Protein AF-A0A3A0F9V4-F1 (afdb_monomer)

Foldseek 3Di:
DDDDDDDDDDPDDDDDDDDDDDDDPDDDDDDDDDDDDDDDDPDPPVVPPPDDDPDDDDDPPDPPVVVVVVVVVVVVVVVVPPPPPPPFDKFFDKFWFDQDPVRDGNVQVRQCVSQVVVVFRGKAFDDKDKDKDFDPVCVVVVNCVPVPRIDITMIRGIIGGD

Radius of gyration: 33.17 Å; Cα contacts (8 Å, |Δi|>4): 173; chains: 1; bounding box: 57×48×112 Å

Sequence (162 aa):
MAPAQGSAQAQAQAPAPVPPVESVPAPQAPSPPPAPPPRGLFGDLDKLFEAPAPVWSPPPLKSPAEVIEDFNARAKDAGAGLPELRRATVATGRAICPVSANGAPDCQAAAERLCRDKGFKDGKSMDVEAAQVCSARALLTNRTDDPGACRMENYVTRAMCQ

Mean predicted aligned error: 20.79 Å

Structure (mmCIF, N/CA/C/O backbone):
data_AF-A0A3A0F9V4-F1
#
_entry.id   AF-A0A3A0F9V4-F1
#
loop_
_atom_site.group_PDB
_atom_site.id
_atom_site.type_symbol
_atom_site.label_atom_id
_atom_site.label_alt_id
_atom_site.label_comp_id
_atom_site.label_asym_id
_atom_site.label_entity_id
_atom_site.label_seq_id
_atom_site.pdbx_PDB_ins_code
_atom_site.Cartn_x
_atom_site.Cartn_y
_atom_site.Cartn_z
_atom_site.occupancy
_atom_site.B_iso_or_equiv
_atom_site.auth_seq_id
_atom_site.auth_comp_id
_atom_site.auth_asym_id
_atom_site.auth_atom_id
_atom_site.pdbx_PDB_model_num
ATOM 1 N N . MET A 1 1 ? -12.620 19.307 -58.407 1.00 42.91 1 MET A N 1
ATOM 2 C CA . MET A 1 1 ? -11.602 20.340 -58.689 1.00 42.91 1 MET A CA 1
ATOM 3 C C . MET A 1 1 ? -10.558 20.305 -57.584 1.00 42.91 1 MET A C 1
ATOM 5 O O . MET A 1 1 ? -10.894 20.523 -56.433 1.00 42.91 1 MET A O 1
ATOM 9 N N . ALA A 1 2 ? -9.336 19.929 -57.937 1.00 43.84 2 ALA A N 1
ATOM 10 C CA . ALA A 1 2 ? -8.111 20.012 -57.137 1.00 43.84 2 ALA A CA 1
ATOM 11 C C . ALA A 1 2 ? -7.090 20.811 -57.978 1.00 43.84 2 ALA A C 1
ATOM 13 O O . ALA A 1 2 ? -7.337 20.948 -59.179 1.00 43.84 2 ALA A O 1
ATOM 14 N N . PRO A 1 3 ? -5.905 21.200 -57.474 1.00 54.75 3 PRO A N 1
ATOM 15 C CA . PRO A 1 3 ? -5.499 21.581 -56.115 1.00 54.75 3 PRO A CA 1
ATOM 16 C C . PRO A 1 3 ? -4.806 22.972 -56.107 1.00 54.75 3 PRO A C 1
ATOM 18 O O . PRO A 1 3 ? -4.513 23.536 -57.157 1.00 54.75 3 PRO A O 1
ATOM 21 N N . ALA A 1 4 ? -4.468 23.507 -54.931 1.00 45.94 4 ALA A N 1
ATOM 22 C CA . ALA A 1 4 ? -3.452 24.557 -54.807 1.00 45.94 4 ALA A CA 1
ATOM 23 C C . ALA A 1 4 ? -2.397 24.112 -53.790 1.00 45.94 4 ALA A C 1
ATOM 25 O O . ALA A 1 4 ? -2.710 23.745 -52.660 1.00 45.94 4 ALA A O 1
ATOM 26 N N . GLN A 1 5 ? -1.156 24.081 -54.266 1.00 47.34 5 GLN A N 1
ATOM 27 C CA . GLN A 1 5 ? 0.055 23.711 -53.550 1.00 47.34 5 GLN A CA 1
ATOM 28 C C . GLN A 1 5 ? 0.511 24.881 -52.668 1.00 47.34 5 GLN A C 1
ATOM 30 O O . GLN A 1 5 ? 0.467 26.030 -53.100 1.00 47.34 5 GLN A O 1
ATOM 35 N N . GLY A 1 6 ? 0.976 24.590 -51.454 1.00 38.56 6 GLY A N 1
ATOM 36 C CA . GLY A 1 6 ? 1.568 25.565 -50.541 1.00 38.56 6 GLY A CA 1
ATOM 37 C C . GLY A 1 6 ? 2.689 24.906 -49.750 1.00 38.56 6 GLY A C 1
ATOM 38 O O . GLY A 1 6 ? 2.458 23.987 -48.973 1.00 38.56 6 GLY A O 1
ATOM 39 N N . SER A 1 7 ? 3.903 25.338 -50.050 1.00 46.66 7 SER A N 1
ATOM 40 C CA . SER A 1 7 ? 5.197 24.754 -49.725 1.00 46.66 7 SER A CA 1
ATOM 41 C C . SER A 1 7 ? 5.502 24.661 -48.229 1.00 46.66 7 SER A C 1
ATOM 43 O O . SER A 1 7 ? 5.180 25.553 -47.448 1.00 46.66 7 SER A O 1
ATOM 45 N N . ALA A 1 8 ? 6.225 23.603 -47.863 1.00 47.41 8 ALA A N 1
ATOM 46 C CA . ALA A 1 8 ? 6.883 23.442 -46.578 1.00 47.41 8 ALA A CA 1
ATOM 47 C C . ALA A 1 8 ? 7.909 24.559 -46.329 1.00 47.41 8 ALA A C 1
ATOM 49 O O . ALA A 1 8 ? 8.788 24.778 -47.162 1.00 47.41 8 ALA A O 1
ATOM 50 N N . GLN A 1 9 ? 7.867 25.181 -45.150 1.00 47.00 9 GLN A N 1
ATOM 51 C CA . GLN A 1 9 ? 9.051 25.773 -44.531 1.00 47.00 9 GLN A CA 1
ATOM 52 C C . GLN A 1 9 ? 9.128 25.328 -43.071 1.00 47.00 9 GLN A C 1
ATOM 54 O O . GLN A 1 9 ? 8.475 25.871 -42.184 1.00 47.00 9 GLN A O 1
ATOM 59 N N . ALA A 1 10 ? 9.939 24.294 -42.849 1.00 45.50 10 ALA A N 1
ATOM 60 C CA . ALA A 1 10 ? 10.474 23.948 -41.546 1.00 45.50 10 ALA A CA 1
ATOM 61 C C . ALA A 1 10 ? 11.440 25.065 -41.129 1.00 45.50 10 ALA A C 1
ATOM 63 O O . ALA A 1 10 ? 12.549 25.168 -41.652 1.00 45.50 10 ALA A O 1
ATOM 64 N N . GLN A 1 11 ? 11.011 25.934 -40.216 1.00 48.25 11 GLN A N 1
ATOM 65 C CA . GLN A 1 11 ? 11.919 26.868 -39.563 1.00 48.25 11 GLN A CA 1
ATOM 66 C C . GLN A 1 11 ? 12.725 26.089 -38.522 1.00 48.25 11 GLN A C 1
ATOM 68 O O . GLN A 1 11 ? 12.260 25.822 -37.416 1.00 48.25 11 GLN A O 1
ATOM 73 N N . ALA A 1 12 ? 13.936 25.693 -38.910 1.00 46.69 12 ALA A N 1
ATOM 74 C CA . ALA A 1 12 ? 14.962 25.229 -37.993 1.00 46.69 12 ALA A CA 1
ATOM 75 C C . ALA A 1 12 ? 15.305 26.374 -37.028 1.00 46.69 12 ALA A C 1
ATOM 77 O O . ALA A 1 12 ? 15.939 27.359 -37.408 1.00 46.69 12 ALA A O 1
ATOM 78 N N . GLN A 1 13 ? 14.849 26.267 -35.783 1.00 46.84 13 GLN A N 1
ATOM 79 C CA . GLN A 1 13 ? 15.303 27.132 -34.702 1.00 46.84 13 GLN A CA 1
ATOM 80 C C . GLN A 1 13 ? 16.728 26.706 -34.334 1.00 46.84 13 GLN A C 1
ATOM 82 O O . GLN A 1 13 ? 16.947 25.611 -33.819 1.00 46.84 13 GLN A O 1
ATOM 87 N N . ALA A 1 14 ? 17.707 27.552 -34.653 1.00 50.12 14 ALA A N 1
ATOM 88 C CA . ALA A 1 14 ? 19.076 27.387 -34.185 1.00 50.12 14 ALA A CA 1
ATOM 89 C C . ALA A 1 14 ? 19.114 27.496 -32.645 1.00 50.12 14 ALA A C 1
ATOM 91 O O . ALA A 1 14 ? 18.428 28.360 -32.089 1.00 50.12 14 ALA A O 1
ATOM 92 N N . PRO A 1 15 ? 19.893 26.660 -31.936 1.00 48.38 15 PRO A N 1
ATOM 93 C CA . PRO A 1 15 ? 20.050 26.800 -30.496 1.00 48.38 15 PRO A CA 1
ATOM 94 C C . PRO A 1 15 ? 20.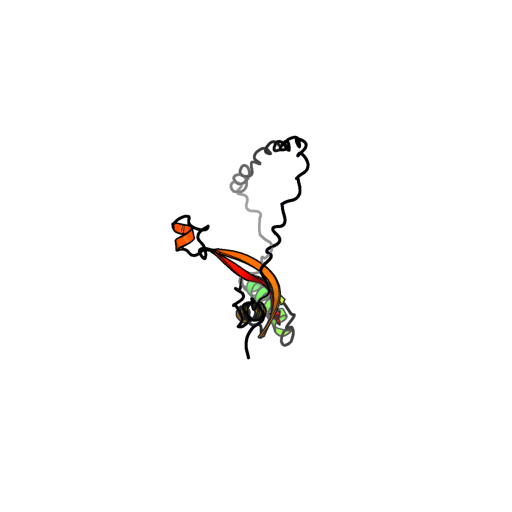773 28.113 -30.168 1.00 48.38 15 PRO A C 1
ATOM 96 O O . PRO A 1 15 ? 21.777 28.463 -30.791 1.00 48.38 15 PRO A O 1
ATOM 99 N N . ALA A 1 16 ? 20.238 28.847 -29.192 1.00 53.12 16 ALA A N 1
ATOM 100 C CA . ALA A 1 16 ? 20.840 30.064 -28.661 1.00 53.12 16 ALA A CA 1
ATOM 101 C C . ALA A 1 16 ? 22.245 29.784 -28.082 1.00 53.12 16 ALA A C 1
ATOM 103 O O . ALA A 1 16 ? 22.477 28.693 -27.551 1.00 53.12 16 ALA A O 1
ATOM 104 N N . PRO A 1 17 ? 23.186 30.744 -28.149 1.00 49.47 17 PRO A N 1
ATOM 105 C CA . PRO A 1 17 ? 24.511 30.575 -27.563 1.00 49.47 17 PRO A CA 1
ATOM 106 C C . PRO A 1 17 ? 24.413 30.472 -26.035 1.00 49.47 17 PRO A C 1
ATOM 108 O O . PRO A 1 17 ? 23.841 31.340 -25.375 1.00 49.47 17 PRO A O 1
ATOM 111 N N . VAL A 1 18 ? 24.981 29.402 -25.474 1.00 54.53 18 VAL A N 1
ATOM 112 C CA . VAL A 1 18 ? 25.166 29.247 -24.026 1.00 54.53 18 VAL A CA 1
ATOM 113 C C . VAL A 1 18 ? 26.234 30.239 -23.535 1.00 54.53 18 VAL A C 1
ATOM 115 O O . VAL A 1 18 ? 27.273 30.370 -24.188 1.00 54.53 18 VAL A O 1
ATOM 118 N N . PRO A 1 19 ? 26.020 30.956 -22.415 1.00 60.00 19 PRO A N 1
ATOM 119 C CA . PRO A 1 19 ? 27.074 31.770 -21.816 1.00 60.00 19 PRO A CA 1
ATOM 120 C C . PRO A 1 19 ? 28.227 30.869 -21.331 1.00 60.00 19 PRO A C 1
ATOM 122 O O . PRO A 1 19 ? 27.984 29.709 -20.981 1.00 60.00 19 PRO A O 1
ATOM 125 N N . PRO A 1 20 ? 29.479 31.364 -21.301 1.00 51.09 20 PRO A N 1
ATOM 126 C CA . PRO A 1 20 ? 30.593 30.600 -20.757 1.00 51.09 20 PRO A CA 1
ATOM 127 C C . PRO A 1 20 ? 30.322 30.284 -19.283 1.00 51.09 20 PRO A C 1
ATOM 129 O O . PRO A 1 20 ? 30.076 31.179 -18.476 1.00 51.09 20 PRO A O 1
ATOM 132 N N . VAL A 1 21 ? 30.335 28.993 -18.951 1.00 54.09 21 VAL A N 1
ATOM 133 C CA . VAL A 1 21 ? 30.246 28.510 -17.574 1.00 54.09 21 VAL A CA 1
ATOM 134 C C . VAL A 1 21 ? 31.510 28.926 -16.831 1.00 54.09 21 VAL A C 1
ATOM 136 O O . VAL A 1 21 ? 32.598 28.400 -17.057 1.00 54.09 21 VAL A O 1
ATOM 139 N N . GLU A 1 22 ? 31.360 29.921 -15.968 1.00 51.81 22 GLU A N 1
ATOM 140 C CA . GLU A 1 22 ? 32.351 30.285 -14.968 1.00 51.81 22 GLU A CA 1
ATOM 141 C C . GLU A 1 22 ? 32.577 29.071 -14.051 1.00 51.81 22 GLU A C 1
ATOM 143 O O . GLU A 1 22 ? 31.628 28.423 -13.603 1.00 51.81 22 GLU A O 1
ATOM 148 N N . SER A 1 23 ? 33.841 28.705 -13.845 1.00 56.03 23 SER A N 1
ATOM 149 C CA . SER A 1 23 ? 34.254 27.524 -13.089 1.00 56.03 23 SER A CA 1
ATOM 150 C C . SER A 1 23 ? 33.750 27.599 -11.645 1.00 56.03 23 SER A C 1
ATOM 152 O O . SER A 1 23 ? 34.346 28.270 -10.805 1.00 56.03 23 SER A O 1
ATOM 154 N N . VAL A 1 24 ? 32.659 26.898 -11.339 1.00 53.81 24 VAL A N 1
ATOM 155 C CA . VAL A 1 24 ? 32.169 26.754 -9.963 1.00 53.81 24 VAL A CA 1
ATOM 156 C C . VAL A 1 24 ? 33.204 25.934 -9.174 1.00 53.81 24 VAL A C 1
ATOM 158 O O . VAL A 1 24 ? 33.556 24.836 -9.616 1.00 53.81 24 VAL A O 1
ATOM 161 N N . PRO A 1 25 ? 33.718 26.416 -8.026 1.00 53.66 25 PRO A N 1
ATOM 162 C CA . PRO A 1 25 ? 34.603 25.613 -7.196 1.00 53.66 25 PRO A CA 1
ATOM 163 C C . PRO A 1 25 ? 33.841 24.386 -6.683 1.00 53.66 25 PRO A C 1
ATOM 165 O O . PRO A 1 25 ? 32.684 24.488 -6.273 1.00 53.66 25 PRO A O 1
ATOM 168 N N . ALA A 1 26 ? 34.490 23.221 -6.721 1.00 60.66 26 ALA A N 1
ATOM 169 C CA . ALA A 1 26 ? 33.914 21.966 -6.251 1.00 60.66 26 ALA A CA 1
ATOM 170 C C . ALA A 1 26 ? 33.382 22.102 -4.807 1.00 60.66 26 ALA A C 1
ATOM 172 O O . ALA A 1 26 ? 34.088 22.654 -3.956 1.00 60.66 26 ALA A O 1
ATOM 173 N N . PRO A 1 27 ? 32.186 21.573 -4.488 1.00 55.34 27 PRO A N 1
ATOM 174 C CA . PRO A 1 27 ? 31.722 21.490 -3.111 1.00 55.34 27 PRO A CA 1
ATOM 175 C C . PRO A 1 27 ? 32.692 20.626 -2.299 1.00 55.34 27 PRO A C 1
ATOM 177 O O . PRO A 1 27 ? 32.823 19.425 -2.538 1.00 55.34 27 PRO A O 1
ATOM 180 N N . GLN A 1 28 ? 33.390 21.231 -1.341 1.00 58.53 28 GLN A N 1
ATOM 181 C CA . GLN A 1 28 ? 34.148 20.479 -0.349 1.00 58.53 28 GLN A CA 1
ATOM 182 C C . GLN A 1 28 ? 33.150 19.734 0.542 1.00 58.53 28 GLN A C 1
ATOM 184 O O . GLN A 1 28 ? 32.322 20.350 1.213 1.00 58.53 28 GLN A O 1
ATOM 189 N N . ALA A 1 29 ? 33.208 18.403 0.529 1.00 62.34 29 ALA A N 1
ATOM 190 C CA . ALA A 1 29 ? 32.442 17.584 1.456 1.00 62.34 29 ALA A CA 1
ATOM 191 C C . ALA A 1 29 ? 32.903 17.881 2.900 1.00 62.34 29 ALA A C 1
ATOM 193 O O . ALA A 1 29 ? 34.109 17.848 3.159 1.00 62.34 29 ALA A O 1
ATOM 194 N N . PRO A 1 30 ? 31.995 18.163 3.850 1.00 59.56 30 PRO A N 1
ATOM 195 C CA . PRO A 1 30 ? 32.364 18.246 5.256 1.00 59.56 30 PRO A CA 1
ATOM 196 C C . PRO A 1 30 ? 32.793 16.861 5.765 1.00 59.56 30 PRO A C 1
ATOM 198 O O . PRO A 1 30 ? 32.115 15.860 5.527 1.00 59.56 30 PRO A O 1
ATOM 201 N N . SER A 1 31 ? 33.927 16.800 6.463 1.00 62.44 31 SER A N 1
ATOM 202 C CA . SER A 1 31 ? 34.431 15.581 7.103 1.00 62.44 31 SER A CA 1
ATOM 203 C C . SER A 1 31 ? 33.422 15.034 8.130 1.00 62.44 31 SER A C 1
ATOM 205 O O . SER A 1 31 ? 32.819 15.829 8.857 1.00 62.44 31 SER A O 1
ATOM 207 N N . PRO A 1 32 ? 33.246 13.704 8.253 1.00 66.25 32 PRO A N 1
ATOM 208 C CA . PRO A 1 32 ? 32.375 13.128 9.274 1.00 66.25 32 PRO A CA 1
ATOM 209 C C . PRO A 1 32 ? 32.928 13.377 10.692 1.00 66.25 32 PRO A C 1
ATOM 211 O O . PRO A 1 32 ? 34.149 13.366 10.883 1.00 66.25 32 PRO A O 1
ATOM 214 N N . PRO A 1 33 ? 32.061 13.588 11.703 1.00 72.44 33 PRO A N 1
ATOM 215 C CA . PRO A 1 33 ? 32.491 13.705 13.093 1.00 72.44 33 PRO A CA 1
ATOM 216 C C . PRO A 1 33 ? 33.077 12.377 13.610 1.00 72.44 33 PRO A C 1
ATOM 218 O O . PRO A 1 33 ? 32.683 11.305 13.139 1.00 72.44 33 PRO A O 1
ATOM 221 N N . PRO A 1 34 ? 34.003 12.417 14.588 1.00 68.62 34 PRO A N 1
ATOM 222 C CA . PRO A 1 34 ? 34.568 11.212 15.184 1.00 68.62 34 PRO A CA 1
ATOM 223 C C . PRO A 1 34 ? 33.481 10.372 15.863 1.00 68.62 34 PRO A C 1
ATOM 225 O O . PRO A 1 34 ? 32.576 10.899 16.515 1.00 68.62 34 PRO A O 1
ATOM 228 N N . ALA A 1 35 ? 33.580 9.051 15.705 1.00 70.81 35 ALA A N 1
ATOM 229 C CA . ALA A 1 35 ? 32.647 8.108 16.304 1.00 70.81 35 ALA A CA 1
ATOM 230 C C . 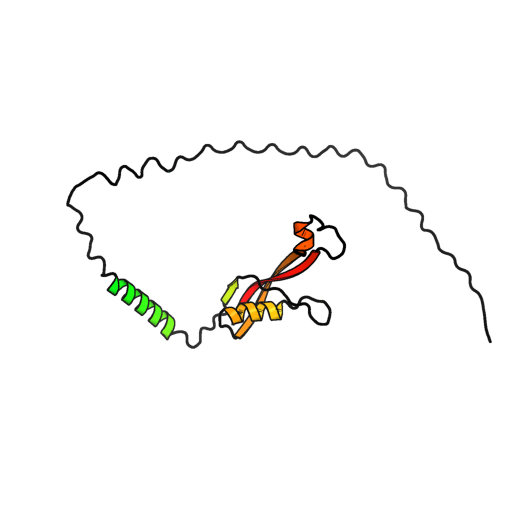ALA A 1 35 ? 32.670 8.210 17.845 1.00 70.81 35 ALA A C 1
ATOM 232 O O . ALA A 1 35 ? 33.750 8.322 18.434 1.00 70.81 35 ALA A O 1
ATOM 233 N N . PRO A 1 36 ? 31.507 8.148 18.518 1.00 68.19 36 PRO A N 1
ATOM 234 C CA . PRO A 1 36 ? 31.462 8.077 19.972 1.00 68.19 36 PRO A CA 1
ATOM 235 C C . PRO A 1 36 ? 32.061 6.747 20.467 1.00 68.19 36 PRO A C 1
ATOM 237 O O . PRO A 1 36 ? 31.931 5.726 19.785 1.00 68.19 36 PRO A O 1
ATOM 240 N N . PRO A 1 37 ? 32.697 6.725 21.653 1.00 66.75 37 PRO A N 1
ATOM 241 C CA . PRO A 1 37 ? 33.268 5.501 22.201 1.00 66.75 37 PRO A CA 1
ATOM 242 C C . PRO A 1 37 ? 32.172 4.464 22.504 1.00 66.75 37 PRO A C 1
ATOM 244 O O . PRO A 1 37 ? 31.040 4.840 22.837 1.00 66.75 37 PRO A O 1
ATOM 247 N N . PRO A 1 38 ? 32.488 3.157 22.424 1.00 65.12 38 PRO A N 1
ATOM 248 C CA . PRO A 1 38 ? 31.529 2.106 22.730 1.00 65.12 38 PRO A CA 1
ATOM 249 C C . PRO A 1 38 ? 31.077 2.213 24.190 1.00 65.12 38 PRO A C 1
ATOM 251 O O . PRO A 1 38 ? 31.880 2.161 25.120 1.00 65.12 38 PRO A O 1
ATOM 254 N N . ARG A 1 39 ? 29.764 2.359 24.389 1.00 60.09 39 ARG A N 1
ATOM 255 C CA . ARG A 1 39 ? 29.134 2.265 25.708 1.00 60.09 39 ARG A CA 1
ATOM 256 C C . ARG A 1 39 ? 29.115 0.792 26.118 1.00 60.09 39 ARG A C 1
ATOM 258 O O . ARG A 1 39 ? 28.336 0.016 25.574 1.00 60.09 39 ARG A O 1
ATOM 265 N N . GLY A 1 40 ? 29.984 0.403 27.048 1.00 58.66 40 GLY A N 1
ATOM 266 C CA . GLY A 1 40 ? 29.917 -0.910 27.689 1.00 58.66 40 GLY A CA 1
ATOM 267 C C . GLY A 1 40 ? 28.639 -1.018 28.524 1.00 58.66 40 GLY A C 1
ATOM 268 O O . GLY A 1 40 ? 28.435 -0.215 29.428 1.00 58.66 40 GLY A O 1
ATOM 269 N N . LEU A 1 41 ? 27.772 -1.979 28.200 1.00 62.41 41 LEU A N 1
ATOM 270 C CA . LEU A 1 41 ? 26.479 -2.203 28.866 1.00 62.41 41 LEU A CA 1
ATOM 271 C C . LEU A 1 41 ? 26.289 -3.659 29.323 1.00 62.41 41 LEU A C 1
ATOM 273 O O . LEU A 1 41 ? 25.163 -4.139 29.381 1.00 62.41 41 LEU A O 1
ATOM 277 N N . PHE A 1 42 ? 27.365 -4.385 29.643 1.00 56.88 42 PHE A N 1
ATOM 278 C CA . PHE A 1 42 ? 27.250 -5.797 30.047 1.00 56.88 42 PHE A CA 1
ATOM 279 C C . PHE A 1 42 ? 28.094 -6.183 31.275 1.00 56.88 42 PHE A C 1
ATOM 281 O O . PHE A 1 42 ? 28.303 -7.363 31.517 1.00 56.88 42 PHE A O 1
ATOM 288 N N . GLY A 1 43 ? 28.574 -5.213 32.063 1.00 55.00 43 GLY A N 1
ATOM 289 C CA . GLY A 1 43 ? 29.440 -5.475 33.224 1.00 55.00 43 GLY A CA 1
ATOM 290 C C . GLY A 1 43 ? 28.730 -5.762 34.552 1.00 55.00 43 GLY A C 1
ATOM 291 O O . GLY A 1 43 ? 29.381 -6.219 35.484 1.00 55.00 43 GLY A O 1
ATOM 292 N N . ASP A 1 44 ? 27.420 -5.519 34.658 1.00 57.03 44 ASP A N 1
ATOM 293 C CA . ASP A 1 44 ? 26.750 -5.422 35.967 1.00 57.03 44 ASP A CA 1
ATOM 294 C C . ASP A 1 44 ? 25.570 -6.392 36.169 1.00 57.03 44 ASP A C 1
ATOM 296 O O . ASP A 1 44 ? 24.873 -6.304 37.178 1.00 57.03 44 ASP A O 1
ATOM 300 N N . LEU A 1 45 ? 25.335 -7.346 35.255 1.00 57.22 45 LEU A N 1
ATOM 301 C CA . LEU A 1 45 ? 24.255 -8.338 35.422 1.00 57.22 45 LEU A CA 1
ATOM 302 C C . LEU A 1 45 ? 24.656 -9.574 36.246 1.00 57.22 45 LEU A C 1
ATOM 304 O O . LEU A 1 45 ? 23.775 -10.264 36.752 1.00 57.22 45 LEU A O 1
ATOM 308 N N . ASP A 1 46 ? 25.950 -9.827 36.450 1.00 53.81 46 ASP A N 1
ATOM 309 C CA . ASP A 1 46 ? 26.4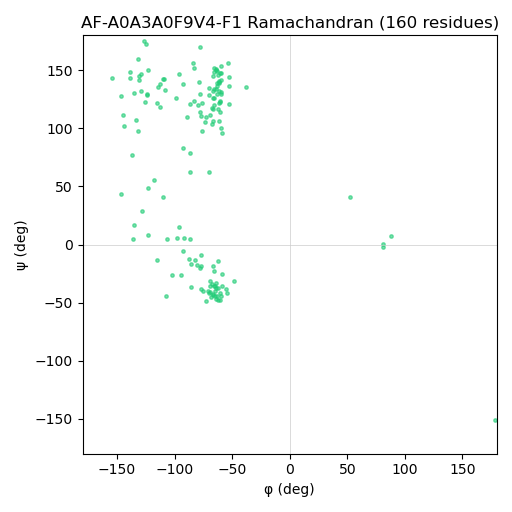21 -10.997 37.212 1.00 53.81 46 ASP A CA 1
ATOM 310 C C . ASP A 1 46 ? 26.348 -10.787 38.736 1.00 53.81 46 ASP A C 1
ATOM 312 O O . ASP A 1 46 ? 26.332 -11.730 39.521 1.00 53.81 46 ASP A O 1
ATOM 316 N N . LYS A 1 47 ? 26.229 -9.533 39.190 1.00 56.66 47 LYS A N 1
ATOM 317 C CA . LYS A 1 47 ? 26.330 -9.170 40.612 1.00 56.66 47 LYS A CA 1
ATOM 318 C C . LYS A 1 47 ? 24.983 -9.047 41.340 1.00 56.66 47 LYS A C 1
ATOM 320 O O . LYS A 1 47 ? 24.921 -8.478 42.429 1.00 56.66 47 LYS A O 1
ATOM 325 N N . LEU A 1 48 ? 23.908 -9.567 40.744 1.00 57.16 48 LEU A N 1
ATOM 326 C CA . LEU A 1 48 ? 22.575 -9.631 41.359 1.00 57.16 48 LEU A CA 1
ATOM 327 C C . LEU A 1 48 ? 22.095 -11.075 41.597 1.00 57.16 48 LEU A C 1
ATOM 329 O O . LEU A 1 48 ? 21.151 -11.277 42.355 1.00 57.16 48 LEU A O 1
ATOM 333 N N . PHE A 1 49 ? 22.751 -12.080 41.002 1.00 58.84 49 PHE A N 1
ATOM 334 C CA . PHE A 1 49 ? 22.348 -13.490 41.117 1.00 58.84 49 PHE A CA 1
ATOM 335 C C . PHE A 1 49 ? 23.047 -14.254 42.258 1.00 58.84 49 PHE A C 1
ATOM 337 O O . PHE A 1 49 ? 22.685 -15.393 42.541 1.00 58.84 49 PHE A O 1
ATOM 344 N N . GLU A 1 50 ? 24.011 -13.630 42.948 1.00 54.53 50 GLU A N 1
ATOM 345 C CA . GLU A 1 50 ? 24.871 -14.288 43.945 1.00 54.53 50 GLU A CA 1
ATOM 346 C C . GLU A 1 50 ? 24.805 -13.624 45.336 1.00 54.53 50 GLU A C 1
ATOM 348 O O . GLU A 1 50 ? 25.815 -13.331 45.972 1.00 54.53 50 GLU A O 1
ATOM 353 N N . ALA A 1 51 ? 23.595 -13.366 45.836 1.00 43.25 51 ALA A N 1
ATOM 354 C CA . ALA A 1 51 ? 23.383 -13.042 47.248 1.00 43.25 51 ALA A CA 1
ATOM 355 C C . ALA A 1 51 ? 22.200 -13.849 47.813 1.00 43.25 51 ALA A C 1
ATOM 357 O O . ALA A 1 51 ? 21.046 -13.546 47.503 1.00 43.25 51 ALA A O 1
ATOM 358 N N . PRO A 1 52 ? 22.447 -14.873 48.653 1.00 57.03 52 PRO A N 1
ATOM 359 C CA . PRO A 1 52 ? 21.396 -15.607 49.337 1.00 57.03 52 PRO A CA 1
ATOM 360 C C . PRO A 1 52 ? 21.085 -14.934 50.683 1.00 57.03 52 PRO A C 1
ATOM 362 O O . PRO A 1 52 ? 21.880 -15.003 51.618 1.00 57.03 52 PRO A O 1
ATOM 365 N N . ALA A 1 53 ? 19.914 -14.305 50.811 1.00 49.28 53 ALA A N 1
ATOM 366 C CA . ALA A 1 53 ? 19.346 -13.959 52.115 1.00 49.28 53 ALA A CA 1
ATOM 367 C C . ALA A 1 53 ? 17.802 -14.037 52.095 1.00 49.28 53 ALA A C 1
ATOM 369 O O . ALA A 1 53 ? 17.165 -13.433 51.229 1.00 49.28 53 ALA A O 1
ATOM 370 N N . PRO A 1 54 ? 17.179 -14.762 53.045 1.00 53.78 54 PRO A N 1
ATOM 371 C CA . PRO A 1 54 ? 15.745 -15.030 53.079 1.00 53.78 54 PRO A CA 1
ATOM 372 C C . PRO A 1 54 ? 14.997 -13.897 53.798 1.00 53.78 54 PRO A C 1
ATOM 374 O O . PRO A 1 54 ? 14.659 -14.025 54.968 1.00 53.78 54 PRO A O 1
ATOM 377 N N . VAL A 1 55 ? 14.762 -12.759 53.137 1.00 54.72 55 VAL A N 1
ATOM 378 C CA . VAL A 1 55 ? 13.970 -11.636 53.701 1.00 54.72 55 VAL A CA 1
ATOM 379 C C . VAL A 1 55 ? 13.179 -10.914 52.600 1.00 54.72 55 VAL A C 1
ATOM 381 O O . VAL A 1 55 ? 13.156 -9.694 52.531 1.00 54.72 55 VAL A O 1
ATOM 384 N N . TRP A 1 56 ? 12.538 -11.640 51.685 1.00 46.62 56 TRP A N 1
ATOM 385 C CA . TRP A 1 56 ? 11.652 -11.025 50.687 1.00 46.62 56 TRP A CA 1
ATOM 386 C C . TRP A 1 56 ? 10.385 -11.865 50.544 1.00 46.62 56 TRP A C 1
ATOM 388 O O . TRP A 1 56 ? 10.219 -12.641 49.609 1.00 46.62 56 TRP A O 1
ATOM 398 N N . SER A 1 57 ? 9.478 -11.729 51.511 1.00 58.03 57 SER A N 1
ATOM 399 C CA . SER A 1 57 ? 8.067 -11.964 51.212 1.00 58.03 57 SER A CA 1
ATOM 400 C C . SER A 1 57 ? 7.634 -10.858 50.247 1.00 58.03 57 SER A C 1
ATOM 402 O O . SER A 1 57 ? 7.681 -9.688 50.643 1.00 58.03 57 SER A O 1
ATOM 404 N N . PRO A 1 58 ? 7.231 -11.162 49.002 1.00 53.69 58 PRO A N 1
ATOM 405 C CA . PRO A 1 58 ? 6.572 -10.157 48.188 1.00 53.69 58 PRO A CA 1
ATOM 406 C C . PRO A 1 58 ? 5.245 -9.772 48.875 1.00 53.69 58 PRO A C 1
ATOM 408 O O . PRO A 1 58 ? 4.636 -10.618 49.542 1.00 53.69 58 PRO A O 1
ATOM 411 N N . PRO A 1 59 ? 4.754 -8.523 48.735 1.00 61.47 59 PRO A N 1
ATOM 412 C CA . PRO A 1 59 ? 3.348 -8.238 49.034 1.00 61.47 59 PRO A CA 1
ATOM 413 C C . PRO A 1 59 ? 2.479 -9.216 48.229 1.00 61.47 59 PRO A C 1
ATOM 415 O O . PRO A 1 59 ? 2.967 -9.714 47.214 1.00 61.47 59 PRO A O 1
ATOM 418 N N . PRO A 1 60 ? 1.231 -9.524 48.634 1.00 58.78 60 PRO A N 1
ATOM 419 C CA . PRO A 1 60 ? 0.403 -10.497 47.929 1.00 58.78 60 PRO A CA 1
ATOM 420 C C . PRO A 1 60 ? 0.220 -10.039 46.479 1.00 58.78 60 PRO A C 1
ATOM 422 O O . PRO A 1 60 ? -0.609 -9.182 46.164 1.00 58.78 60 PRO A O 1
ATOM 425 N N . LEU A 1 61 ? 1.063 -10.571 45.596 1.00 55.62 61 LEU A N 1
ATOM 426 C CA . LEU A 1 61 ? 0.932 -10.415 44.169 1.00 55.62 61 LEU A CA 1
ATOM 427 C C . LEU A 1 61 ? -0.302 -11.236 43.850 1.00 55.62 61 LEU A C 1
ATOM 429 O O . LEU A 1 61 ? -0.315 -12.451 44.050 1.00 55.62 61 LEU A O 1
ATOM 433 N N . LYS A 1 62 ? -1.361 -10.524 43.467 1.00 57.41 62 LYS A N 1
ATOM 434 C CA . LYS A 1 62 ? -2.607 -11.097 42.964 1.00 57.41 62 LYS A CA 1
ATOM 435 C C . LYS A 1 62 ? -2.274 -12.298 42.086 1.00 57.41 62 LYS A C 1
ATOM 437 O O . LYS A 1 62 ? -1.338 -12.224 41.282 1.00 57.41 62 LYS A O 1
ATOM 442 N N . SER A 1 63 ? -3.009 -13.393 42.264 1.00 65.12 63 SER A N 1
ATOM 443 C CA . SER A 1 63 ? -2.781 -14.602 41.482 1.00 65.12 63 SER A CA 1
ATOM 444 C C . SER A 1 63 ? -2.804 -14.242 39.992 1.00 65.12 63 SER A C 1
ATOM 446 O O . SER A 1 63 ? -3.604 -13.394 39.587 1.00 65.12 63 SER A O 1
ATOM 448 N N . PRO A 1 64 ? -1.975 -14.867 39.140 1.00 61.16 64 PRO A N 1
ATOM 449 C CA . PRO A 1 64 ? -2.047 -14.677 37.693 1.00 61.16 64 PRO A CA 1
ATOM 450 C C . PRO A 1 64 ? -3.480 -14.806 37.153 1.00 61.16 64 PRO A C 1
ATOM 452 O O . PRO A 1 64 ? -3.849 -14.090 36.228 1.00 61.16 64 PRO A O 1
ATOM 455 N N . ALA A 1 65 ? -4.309 -15.647 37.782 1.00 66.38 65 ALA A N 1
ATOM 456 C CA . ALA A 1 65 ? -5.732 -15.770 37.478 1.00 66.38 65 ALA A CA 1
ATOM 457 C C . ALA A 1 65 ? -6.521 -14.475 37.748 1.00 66.38 65 ALA A C 1
ATOM 459 O O . ALA A 1 65 ? -7.283 -14.052 36.891 1.00 66.38 65 ALA A O 1
ATOM 460 N N . GLU A 1 66 ? -6.293 -13.799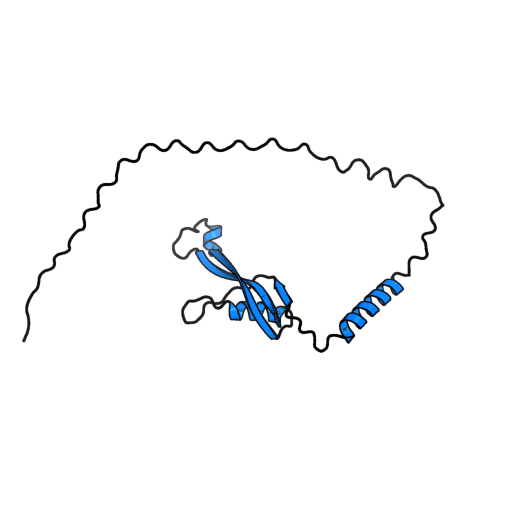 38.876 1.00 68.31 66 GLU A N 1
ATOM 461 C CA . GLU A 1 66 ? -6.945 -12.524 39.217 1.00 68.31 66 GLU A CA 1
ATOM 462 C C . GLU A 1 66 ? -6.464 -11.371 38.329 1.00 68.31 66 GLU A C 1
ATOM 464 O O . GLU A 1 66 ? -7.235 -10.468 38.030 1.00 68.31 66 GLU A O 1
ATOM 469 N N . VAL A 1 67 ? -5.209 -11.396 37.864 1.00 70.62 67 VAL A N 1
ATOM 470 C CA . VAL A 1 67 ? -4.709 -10.416 36.881 1.00 70.62 67 VAL A CA 1
ATOM 471 C C . VAL A 1 67 ? -5.345 -10.653 35.513 1.00 70.62 67 VAL A C 1
ATOM 473 O O . VAL A 1 67 ? -5.746 -9.701 34.850 1.00 70.62 67 VAL A O 1
ATOM 476 N N . ILE A 1 68 ? -5.479 -11.914 35.095 1.00 70.69 68 ILE A N 1
ATOM 477 C CA . ILE A 1 68 ? -6.189 -12.279 33.862 1.00 70.69 68 ILE A CA 1
ATOM 478 C C . ILE A 1 68 ? -7.676 -11.924 33.975 1.00 70.69 68 ILE A C 1
ATOM 480 O O . ILE A 1 68 ? -8.277 -11.501 32.989 1.00 70.69 68 ILE A O 1
ATOM 484 N N . GLU A 1 69 ? -8.271 -12.059 35.157 1.00 74.12 69 GLU A N 1
ATOM 485 C CA . GLU A 1 69 ? -9.671 -11.730 35.414 1.00 74.12 69 GLU A CA 1
ATOM 486 C C . GLU A 1 69 ? -9.906 -10.215 35.497 1.00 74.12 69 GLU A C 1
ATOM 488 O O . GLU A 1 69 ? -10.857 -9.745 34.887 1.00 74.12 69 GLU A O 1
ATOM 493 N N . ASP A 1 70 ? -9.013 -9.429 36.114 1.00 72.31 70 ASP A N 1
ATOM 494 C CA . ASP A 1 70 ? -9.043 -7.953 36.088 1.00 72.31 70 ASP A CA 1
ATOM 495 C C . ASP A 1 70 ? -8.813 -7.422 34.667 1.00 72.31 70 ASP A C 1
ATOM 497 O O . ASP A 1 70 ? -9.513 -6.515 34.220 1.00 72.31 70 ASP A O 1
ATOM 501 N N . PHE A 1 71 ? -7.904 -8.039 33.903 1.00 71.56 71 PHE A N 1
ATOM 502 C CA . PHE A 1 71 ? -7.689 -7.689 32.501 1.00 71.56 71 PHE A CA 1
ATOM 503 C C . PHE A 1 71 ? -8.907 -8.040 31.641 1.00 71.56 71 PHE A C 1
ATOM 505 O O . PHE A 1 71 ? -9.342 -7.217 30.840 1.00 71.56 71 PHE A O 1
ATOM 512 N N . ASN A 1 72 ? -9.511 -9.217 31.834 1.00 71.50 72 ASN A N 1
ATOM 513 C CA . ASN A 1 72 ? -10.759 -9.596 31.168 1.00 71.50 72 ASN A CA 1
ATOM 514 C C . ASN A 1 72 ? -11.940 -8.730 31.611 1.00 71.50 72 ASN A C 1
ATOM 516 O O . ASN A 1 72 ? -12.794 -8.429 30.785 1.00 71.50 72 ASN A O 1
ATOM 520 N N . ALA A 1 73 ? -12.009 -8.317 32.876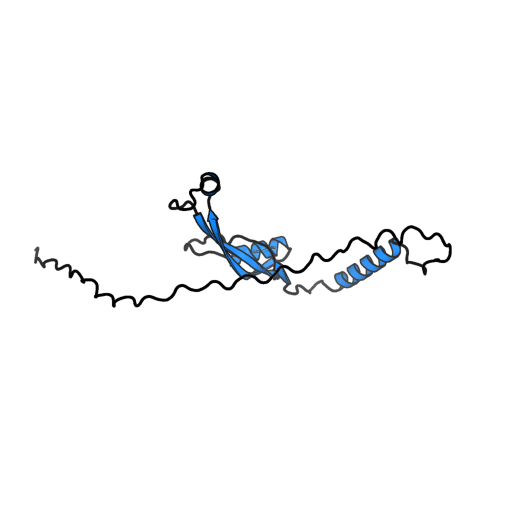 1.00 72.00 73 ALA A N 1
ATOM 521 C CA . ALA A 1 73 ? -13.051 -7.440 33.396 1.00 72.00 73 ALA A CA 1
ATOM 522 C C . ALA A 1 73 ? -12.913 -6.035 32.806 1.00 72.00 73 ALA A C 1
ATOM 524 O O . ALA A 1 73 ? -13.889 -5.507 32.286 1.00 72.00 73 ALA A O 1
ATOM 525 N N . ARG A 1 74 ? -11.699 -5.473 32.763 1.00 64.81 74 ARG A N 1
ATOM 526 C CA . ARG A 1 74 ? -11.412 -4.203 32.076 1.00 64.81 74 ARG A CA 1
ATOM 527 C C . ARG A 1 74 ? -11.640 -4.296 30.571 1.00 64.81 74 ARG A C 1
ATOM 529 O O . ARG A 1 74 ? -12.149 -3.350 29.986 1.00 64.81 74 ARG A O 1
ATOM 536 N N . ALA A 1 75 ? -11.306 -5.421 29.939 1.00 59.62 75 ALA A N 1
ATOM 537 C CA . ALA A 1 75 ? -11.569 -5.657 28.520 1.00 59.62 75 ALA A CA 1
ATOM 538 C C . ALA A 1 75 ? -13.069 -5.829 28.229 1.00 59.62 75 ALA A C 1
ATOM 540 O O . ALA A 1 75 ? -13.550 -5.362 27.200 1.00 59.62 75 ALA A O 1
ATOM 541 N N . LYS A 1 76 ? -13.827 -6.453 29.140 1.00 61.91 76 LYS A N 1
ATOM 542 C CA . LYS A 1 76 ? -15.289 -6.557 29.065 1.00 61.91 76 LYS A CA 1
ATOM 543 C C . LYS A 1 76 ? -15.968 -5.219 29.317 1.00 61.91 76 LYS A C 1
ATOM 545 O O . LYS A 1 76 ? -16.906 -4.913 28.600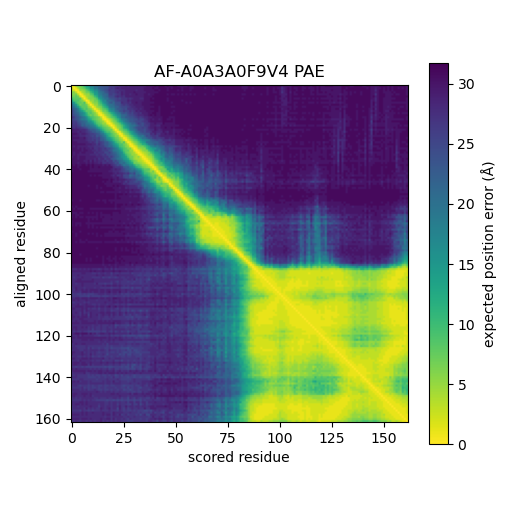 1.00 61.91 76 LYS A O 1
ATOM 550 N N . ASP A 1 77 ? -15.493 -4.413 30.259 1.00 59.31 77 ASP A N 1
ATOM 551 C CA . ASP A 1 77 ? -16.029 -3.075 30.538 1.00 59.31 77 ASP A CA 1
ATOM 552 C C . ASP A 1 77 ? -15.715 -2.105 29.384 1.00 59.31 77 ASP A C 1
ATOM 554 O O . ASP A 1 77 ? -16.598 -1.416 28.873 1.00 59.31 77 ASP A O 1
ATOM 558 N N . ALA A 1 78 ? -14.497 -2.186 28.835 1.00 56.66 78 ALA A N 1
ATOM 559 C CA . ALA A 1 78 ? -14.116 -1.497 27.605 1.00 56.66 78 ALA A CA 1
ATOM 560 C C . ALA A 1 78 ? -14.864 -2.012 26.361 1.00 56.66 78 ALA A C 1
ATOM 562 O O . ALA A 1 78 ? -14.954 -1.280 25.383 1.00 56.66 78 ALA A O 1
ATOM 563 N N . GLY A 1 79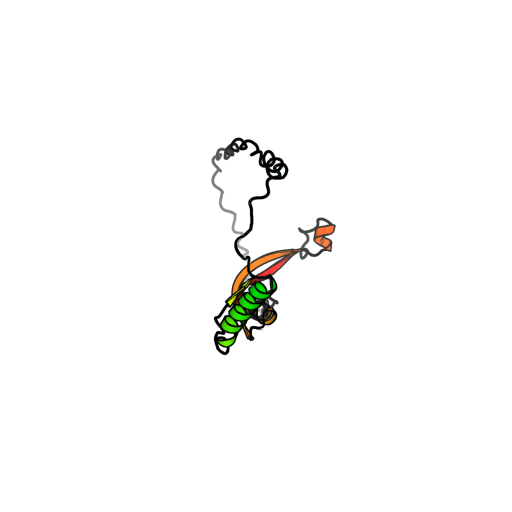 ? -15.393 -3.241 26.372 1.00 52.31 79 GLY A N 1
ATOM 564 C CA . GLY A 1 79 ? -16.161 -3.839 25.273 1.00 52.31 79 GLY A CA 1
ATOM 565 C C . GLY A 1 79 ? -17.683 -3.689 25.399 1.00 52.31 79 GLY A C 1
ATOM 566 O O . GLY A 1 79 ? -18.378 -3.658 24.386 1.00 52.31 79 GLY A O 1
ATOM 567 N N . ALA A 1 80 ? -18.213 -3.551 26.618 1.00 51.88 80 ALA A N 1
ATOM 568 C CA . ALA A 1 80 ? -19.646 -3.445 26.903 1.00 51.88 80 ALA A CA 1
ATOM 569 C C . ALA A 1 80 ? -20.217 -2.051 26.585 1.00 51.88 80 ALA A C 1
ATOM 571 O O . ALA A 1 80 ? -21.422 -1.913 26.388 1.00 51.88 80 ALA A O 1
ATOM 572 N N . GLY A 1 81 ? -19.353 -1.036 26.469 1.00 49.25 81 GLY A N 1
ATOM 573 C CA . GLY A 1 81 ? -19.704 0.326 26.054 1.00 49.25 81 GLY A CA 1
ATOM 574 C C . GLY A 1 81 ? -19.453 0.664 24.576 1.00 49.25 81 GLY A C 1
ATOM 575 O O . GLY A 1 81 ? -19.617 1.823 24.200 1.00 49.25 81 GLY A O 1
ATOM 576 N N . LEU A 1 82 ? -19.054 -0.289 23.720 1.00 50.56 82 LEU A N 1
ATOM 577 C CA . LEU A 1 82 ? -18.761 -0.024 22.299 1.00 50.56 82 LEU A CA 1
ATOM 578 C C . LEU A 1 82 ? -19.759 -0.616 21.268 1.00 50.56 82 LEU A C 1
ATOM 580 O O . LEU A 1 82 ? -19.305 -1.050 20.209 1.00 50.56 82 LEU A O 1
ATOM 584 N N . PRO A 1 83 ? -21.097 -0.602 21.455 1.00 51.34 83 PRO A N 1
ATOM 585 C CA . PRO A 1 83 ? -22.004 -0.875 20.333 1.00 51.34 83 PRO A CA 1
ATOM 586 C C . PRO A 1 83 ? -21.978 0.214 19.241 1.00 51.34 83 PRO A C 1
ATOM 588 O O . PRO A 1 83 ? -22.397 -0.048 18.117 1.00 51.34 83 PRO A O 1
ATOM 591 N N . GLU A 1 84 ? -21.474 1.420 19.541 1.00 52.50 84 GLU A N 1
ATOM 592 C CA . GLU A 1 84 ? -21.560 2.585 18.638 1.00 52.50 84 GLU A CA 1
ATOM 593 C C . GLU A 1 84 ? -20.263 3.404 18.522 1.00 52.50 84 GLU A C 1
ATOM 595 O O . GLU A 1 84 ? -20.194 4.404 17.813 1.00 52.50 84 GLU A O 1
ATOM 600 N N . LEU A 1 85 ? -19.173 2.962 19.151 1.00 51.34 85 LEU A N 1
ATOM 601 C CA . LEU A 1 85 ? -17.869 3.591 18.968 1.00 51.34 85 LEU A CA 1
ATOM 602 C C . LEU A 1 85 ? -17.150 2.988 17.758 1.00 51.34 85 LEU A C 1
ATOM 604 O O . LEU A 1 85 ? -16.035 2.474 17.836 1.00 51.34 85 LEU A O 1
ATOM 608 N N . ARG A 1 86 ? -17.763 3.161 16.588 1.00 58.88 86 ARG A N 1
ATOM 609 C CA . ARG A 1 86 ? -17.011 3.255 15.335 1.00 58.88 86 ARG A CA 1
ATOM 610 C C . ARG A 1 86 ? -16.251 4.580 15.340 1.00 58.88 86 ARG A C 1
ATOM 612 O O . ARG A 1 86 ? -16.517 5.477 14.548 1.00 58.88 86 ARG A O 1
ATOM 619 N N . ARG A 1 87 ? -15.332 4.751 16.298 1.00 67.31 87 ARG A N 1
ATOM 620 C CA . ARG A 1 87 ? -14.352 5.829 16.216 1.00 67.31 87 ARG A CA 1
ATOM 621 C C . ARG A 1 87 ? -13.555 5.534 14.963 1.00 67.31 87 ARG A C 1
ATOM 623 O O . ARG A 1 87 ? -12.923 4.480 14.873 1.00 67.31 87 ARG A O 1
ATOM 630 N N . ALA A 1 88 ? -13.638 6.447 14.002 1.00 72.62 88 ALA A N 1
ATOM 631 C CA . ALA A 1 88 ? -12.837 6.338 12.810 1.00 72.62 88 ALA A CA 1
ATOM 632 C C . ALA A 1 88 ? -11.371 6.167 13.252 1.00 72.62 88 ALA A C 1
ATOM 634 O O . ALA A 1 88 ? -10.860 6.937 14.070 1.00 72.62 88 ALA A O 1
ATOM 635 N N . THR A 1 89 ? -10.757 5.063 12.842 1.00 89.81 89 THR A N 1
ATOM 636 C CA . THR A 1 89 ? -9.446 4.631 13.333 1.00 89.81 89 THR A CA 1
ATOM 637 C C . THR A 1 89 ? -8.468 4.685 12.180 1.00 89.81 89 THR A C 1
ATOM 639 O O . THR A 1 89 ? -8.778 4.230 11.082 1.00 89.81 89 THR A O 1
ATOM 642 N N . VAL A 1 90 ? -7.274 5.225 12.417 1.00 94.94 90 VAL A N 1
ATOM 643 C CA . VAL A 1 90 ? -6.223 5.214 11.400 1.00 94.94 90 VAL A CA 1
ATOM 644 C C . VAL A 1 90 ? -5.596 3.824 11.360 1.00 94.94 90 VAL A C 1
ATOM 646 O O . VAL A 1 90 ? -4.959 3.396 12.323 1.00 94.94 90 VAL A O 1
ATOM 649 N N . ALA A 1 91 ? -5.774 3.115 10.250 1.00 94.69 91 ALA A N 1
ATOM 650 C CA . ALA A 1 91 ? -5.077 1.870 9.970 1.00 94.69 91 ALA A CA 1
ATOM 651 C C . ALA A 1 91 ? -3.797 2.147 9.178 1.00 94.69 91 ALA A C 1
ATOM 653 O O . ALA A 1 91 ? -3.797 2.925 8.224 1.00 94.69 91 ALA A O 1
ATOM 654 N N . THR A 1 92 ? -2.724 1.451 9.545 1.00 95.81 92 THR A N 1
ATOM 655 C CA . THR A 1 92 ? -1.444 1.460 8.829 1.00 95.81 92 THR A CA 1
ATOM 656 C C . THR A 1 92 ? -1.241 0.116 8.135 1.00 95.81 92 THR A C 1
ATOM 658 O O . THR A 1 92 ? -1.575 -0.936 8.687 1.00 95.81 92 THR A O 1
ATOM 661 N N . GLY A 1 93 ? -0.666 0.135 6.938 1.00 95.31 93 GLY A N 1
ATOM 662 C CA . GLY A 1 93 ? -0.244 -1.064 6.219 1.00 95.31 93 GLY A CA 1
ATOM 663 C C . GLY A 1 93 ? 0.334 -0.707 4.857 1.00 95.31 93 GLY A C 1
ATOM 664 O O . GLY A 1 93 ? 0.911 0.360 4.705 1.00 95.31 93 GLY A O 1
ATOM 665 N N . ARG A 1 94 ? 0.222 -1.602 3.874 1.00 96.06 94 ARG A N 1
ATOM 666 C CA . ARG A 1 94 ? 0.658 -1.328 2.499 1.00 96.06 94 ARG A CA 1
ATOM 667 C C . ARG A 1 94 ? -0.297 -2.002 1.525 1.00 96.06 94 ARG A C 1
ATOM 669 O O . ARG A 1 94 ? -0.236 -3.215 1.334 1.00 96.06 94 ARG A O 1
ATOM 676 N N . ALA A 1 95 ? -1.197 -1.222 0.937 1.00 97.25 95 ALA A N 1
ATOM 677 C CA . ALA A 1 95 ? -2.184 -1.702 -0.027 1.00 97.25 95 ALA A CA 1
ATOM 678 C C . ALA A 1 95 ? -1.928 -1.069 -1.397 1.00 97.25 95 ALA A C 1
ATOM 680 O O . ALA A 1 95 ? -1.919 0.151 -1.514 1.00 97.25 95 ALA A O 1
ATOM 681 N N . ILE A 1 96 ? -1.709 -1.890 -2.428 1.00 97.44 96 ILE A N 1
ATOM 682 C CA . ILE A 1 96 ? -1.501 -1.405 -3.799 1.00 97.44 96 ILE A CA 1
ATOM 683 C C . ILE A 1 96 ? -2.763 -0.712 -4.323 1.00 97.44 96 ILE A C 1
ATOM 685 O O . ILE A 1 96 ? -3.861 -1.252 -4.186 1.00 97.44 96 ILE A O 1
ATOM 689 N N . CYS A 1 97 ? -2.602 0.463 -4.930 1.00 97.75 97 CYS A N 1
ATOM 690 C CA . CYS A 1 97 ? -3.657 1.140 -5.672 1.00 97.75 97 CYS A CA 1
ATOM 691 C C . CYS A 1 97 ? -3.803 0.461 -7.043 1.00 97.75 97 CYS A C 1
ATOM 693 O O . CYS A 1 97 ? -2.882 0.566 -7.862 1.00 97.75 97 CYS A O 1
ATOM 695 N N . PRO A 1 98 ? -4.908 -0.258 -7.319 1.00 96.69 98 PRO A N 1
ATOM 696 C CA . PRO A 1 98 ? -5.155 -0.795 -8.651 1.00 96.69 98 PRO A CA 1
ATOM 697 C C . PRO A 1 98 ? -5.231 0.334 -9.683 1.00 96.69 98 PRO A C 1
ATOM 699 O O . PRO A 1 98 ? -5.564 1.471 -9.362 1.00 96.69 98 PRO A O 1
ATOM 702 N N . VAL A 1 99 ? -4.919 0.025 -10.938 1.00 95.31 99 VAL A N 1
ATOM 703 C CA . VAL A 1 99 ? -5.060 0.990 -12.033 1.00 95.31 99 VAL A CA 1
ATOM 704 C C . VAL A 1 99 ? -6.513 0.973 -12.504 1.00 95.31 99 VAL A C 1
ATOM 706 O O . VAL A 1 99 ? -7.033 -0.082 -12.865 1.00 95.31 99 VAL A O 1
ATOM 709 N N . SER A 1 100 ? -7.164 2.133 -12.485 1.00 94.31 100 SER A N 1
ATOM 710 C CA . SER A 1 100 ? -8.534 2.316 -12.967 1.00 94.31 100 SER A CA 1
ATOM 711 C C . SER A 1 100 ? -8.588 2.382 -14.500 1.00 94.31 100 SER A C 1
ATOM 713 O O . SER A 1 100 ? -7.563 2.483 -15.175 1.00 94.31 100 SER A O 1
ATOM 715 N N . ALA A 1 101 ? -9.791 2.349 -15.077 1.00 93.62 101 ALA A N 1
ATOM 716 C CA . ALA A 1 101 ? -10.006 2.322 -16.528 1.00 93.62 101 ALA A CA 1
ATOM 717 C C . ALA A 1 101 ? -9.394 3.528 -17.269 1.00 93.62 101 ALA A C 1
ATOM 719 O O . ALA A 1 101 ? -9.050 3.429 -18.443 1.00 93.62 101 ALA A O 1
ATOM 720 N N . ASN A 1 102 ? -9.223 4.659 -16.583 1.00 92.81 102 ASN A N 1
ATOM 721 C CA . ASN A 1 102 ? -8.582 5.864 -17.111 1.00 92.81 102 ASN A CA 1
ATOM 722 C C . ASN A 1 102 ? -7.047 5.872 -16.957 1.00 92.81 102 ASN A C 1
ATOM 724 O O . ASN A 1 102 ? -6.418 6.888 -17.238 1.00 92.81 102 ASN A O 1
ATOM 728 N N . GLY A 1 103 ? -6.440 4.786 -16.471 1.00 90.94 103 GLY A N 1
ATOM 729 C CA . GLY A 1 103 ? -4.994 4.680 -16.258 1.00 90.94 103 GLY A CA 1
ATOM 730 C C . GLY A 1 103 ? -4.483 5.330 -14.967 1.00 90.94 103 GLY A C 1
ATOM 731 O O . GLY A 1 103 ? -3.294 5.233 -14.671 1.00 90.94 103 GLY A O 1
ATOM 732 N N . ALA A 1 104 ? -5.356 5.964 -14.177 1.00 93.50 104 ALA A N 1
ATOM 733 C CA . ALA A 1 104 ? -4.995 6.542 -12.885 1.00 93.50 104 ALA A CA 1
ATOM 734 C C . ALA A 1 104 ? -5.008 5.481 -11.765 1.00 93.50 104 ALA A C 1
ATOM 736 O O . ALA A 1 104 ? -5.781 4.522 -11.843 1.00 93.50 104 ALA A O 1
ATOM 737 N N . PRO A 1 105 ? -4.196 5.640 -10.704 1.00 96.06 105 PRO A N 1
ATOM 738 C CA . PRO A 1 105 ? -4.273 4.779 -9.529 1.00 96.06 105 PRO A CA 1
ATOM 739 C C . PRO A 1 105 ? -5.563 5.038 -8.736 1.00 96.06 105 PRO A C 1
ATOM 741 O O . PRO A 1 105 ? -5.858 6.171 -8.360 1.00 96.06 105 PRO A O 1
ATOM 744 N N . ASP A 1 106 ? -6.305 3.980 -8.427 1.00 96.38 106 ASP A N 1
ATOM 745 C CA . ASP A 1 106 ? -7.469 4.005 -7.543 1.00 96.38 106 ASP A CA 1
ATOM 746 C C . ASP A 1 106 ? -7.050 3.677 -6.105 1.00 96.38 106 ASP A C 1
ATOM 748 O O . ASP A 1 106 ? -7.116 2.543 -5.625 1.00 96.38 106 ASP A O 1
ATOM 752 N N . CYS A 1 107 ? -6.568 4.697 -5.400 1.00 97.38 107 CYS A N 1
ATOM 753 C CA . CYS A 1 107 ? -6.172 4.548 -4.003 1.00 97.38 107 CYS A CA 1
ATOM 754 C C . CYS A 1 107 ? -7.362 4.504 -3.031 1.00 97.38 107 CYS A C 1
ATOM 756 O O . CYS A 1 107 ? -7.175 4.154 -1.865 1.00 97.38 107 CYS A O 1
ATOM 758 N N . GLN A 1 108 ? -8.584 4.785 -3.493 1.00 96.69 108 GLN A N 1
ATOM 759 C CA . GLN A 1 108 ? -9.780 4.654 -2.666 1.00 96.69 108 GLN A CA 1
ATOM 760 C C . GLN A 1 108 ? -10.110 3.173 -2.447 1.00 96.69 108 GLN A C 1
ATOM 762 O O . GLN A 1 108 ? -10.207 2.735 -1.300 1.00 96.69 108 GLN A O 1
ATOM 767 N N . ALA A 1 109 ? -10.133 2.368 -3.513 1.00 97.00 109 ALA A N 1
ATOM 768 C CA . ALA A 1 109 ? -10.324 0.920 -3.394 1.00 97.00 109 ALA A CA 1
ATOM 769 C C . ALA A 1 109 ? -9.236 0.246 -2.533 1.00 97.00 109 ALA A C 1
ATOM 771 O O . ALA A 1 109 ? -9.509 -0.695 -1.778 1.00 97.00 109 ALA A O 1
ATOM 772 N N . ALA A 1 110 ? -7.994 0.738 -2.610 1.00 97.44 110 ALA A N 1
ATOM 773 C CA . ALA A 1 110 ? -6.895 0.262 -1.772 1.00 97.44 110 ALA A CA 1
ATOM 774 C C . ALA A 1 110 ? -7.099 0.592 -0.286 1.00 97.44 110 ALA A C 1
ATOM 776 O O . ALA A 1 110 ? -6.869 -0.270 0.564 1.00 97.44 110 ALA A O 1
ATOM 777 N N . ALA A 1 111 ? -7.560 1.805 0.033 1.00 97.81 111 ALA A N 1
ATOM 778 C CA . ALA A 1 111 ? -7.870 2.214 1.400 1.00 97.81 111 ALA A CA 1
ATOM 779 C C . ALA A 1 111 ? -9.043 1.418 1.987 1.00 97.81 111 ALA A C 1
ATOM 781 O O . ALA A 1 111 ? -8.955 0.926 3.110 1.00 97.81 111 ALA A O 1
ATOM 782 N N . GLU A 1 112 ? -10.110 1.219 1.216 1.00 97.12 112 GLU A N 1
ATOM 783 C CA . GLU A 1 112 ? -11.240 0.379 1.618 1.00 97.12 112 GLU A CA 1
ATOM 784 C C . GLU A 1 112 ? -10.805 -1.062 1.869 1.00 97.12 112 GLU A C 1
ATOM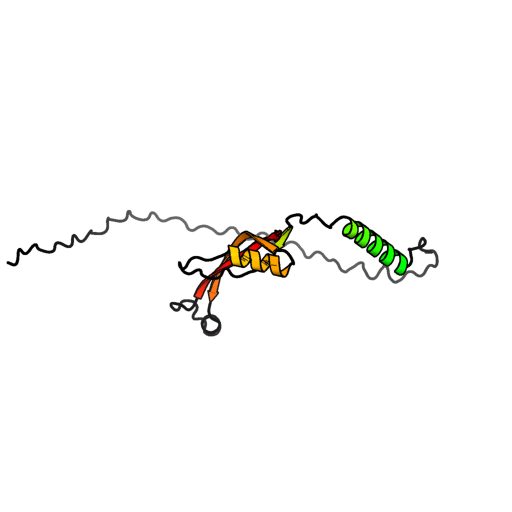 786 O O . GLU A 1 112 ? -11.230 -1.680 2.840 1.00 97.12 112 GLU A O 1
ATOM 791 N N . ARG A 1 113 ? -9.930 -1.620 1.026 1.00 96.75 113 ARG A N 1
ATOM 792 C CA . ARG A 1 113 ? -9.355 -2.949 1.268 1.00 96.75 113 ARG A CA 1
ATOM 793 C C . ARG A 1 113 ? -8.537 -2.980 2.561 1.00 96.75 113 ARG A C 1
ATOM 795 O O . ARG A 1 113 ? -8.774 -3.857 3.384 1.00 96.75 113 ARG A O 1
ATOM 802 N N . LEU A 1 114 ? -7.654 -2.000 2.769 1.00 96.31 114 LEU A N 1
ATOM 803 C CA . LEU A 1 114 ? -6.857 -1.875 3.994 1.00 96.31 114 LEU A CA 1
ATOM 804 C C . LEU A 1 114 ? -7.745 -1.857 5.252 1.00 96.31 114 LEU A C 1
ATOM 806 O O . LEU A 1 114 ? -7.422 -2.501 6.246 1.00 96.31 114 LEU A O 1
ATOM 810 N N . CYS A 1 115 ? -8.867 -1.138 5.200 1.00 96.56 115 CYS A N 1
ATOM 811 C CA . CYS A 1 115 ? -9.813 -1.010 6.304 1.00 96.56 115 CYS A CA 1
ATOM 812 C C . CYS A 1 115 ? -10.704 -2.250 6.487 1.00 96.56 115 CYS A C 1
ATOM 814 O O . CYS A 1 115 ? -10.933 -2.677 7.622 1.00 96.56 115 CYS A O 1
ATOM 816 N N . ARG A 1 116 ? -11.150 -2.886 5.396 1.00 95.25 116 ARG A N 1
ATOM 817 C CA . ARG A 1 116 ? -11.915 -4.144 5.438 1.00 95.25 116 ARG A CA 1
ATOM 818 C C . ARG A 1 116 ? -11.118 -5.284 6.056 1.00 95.25 116 ARG A C 1
ATOM 820 O O . ARG A 1 116 ? -11.671 -6.032 6.858 1.00 95.25 116 ARG A O 1
ATOM 827 N N . ASP A 1 117 ? -9.812 -5.347 5.794 1.00 93.44 117 ASP A N 1
ATOM 828 C CA . ASP A 1 117 ? -8.900 -6.310 6.429 1.00 93.44 117 ASP A CA 1
ATOM 829 C C . ASP A 1 117 ? -8.812 -6.119 7.962 1.00 93.44 117 ASP A C 1
ATOM 831 O O . ASP A 1 117 ? -8.323 -6.991 8.681 1.00 93.44 117 ASP A O 1
ATOM 835 N N . LYS A 1 118 ? -9.292 -4.980 8.483 1.00 91.44 118 LYS A N 1
ATOM 836 C CA . LYS A 1 118 ? -9.375 -4.649 9.915 1.00 91.44 118 LYS A CA 1
ATOM 837 C C . LYS A 1 118 ? -10.804 -4.695 10.473 1.00 91.44 118 LYS A C 1
ATOM 839 O O . LYS A 1 118 ? -10.997 -4.371 11.640 1.00 91.44 118 LYS A O 1
ATOM 844 N N . GLY A 1 119 ? -11.792 -5.105 9.674 1.00 91.62 119 GLY A N 1
ATOM 845 C CA . GLY A 1 119 ? -13.194 -5.236 10.090 1.00 91.62 119 GLY A CA 1
ATOM 846 C C . GLY A 1 119 ? -14.049 -3.972 9.933 1.00 91.62 119 GLY A C 1
ATOM 847 O O . GLY A 1 119 ? -15.205 -3.963 10.360 1.00 91.62 119 GLY A O 1
ATOM 848 N N . PHE A 1 120 ? -13.519 -2.917 9.313 1.00 92.56 120 PHE A N 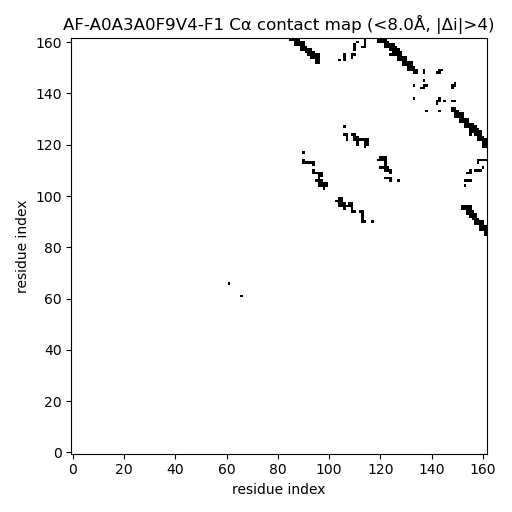1
ATOM 849 C CA . PHE A 1 120 ? -14.279 -1.706 8.994 1.00 92.56 120 PHE A CA 1
ATOM 850 C C . PHE A 1 120 ? -15.043 -1.867 7.676 1.00 92.56 120 PHE A C 1
ATOM 852 O O . PHE A 1 120 ? -14.694 -2.705 6.842 1.00 92.56 120 PHE A O 1
ATOM 859 N N . LYS A 1 121 ? -16.119 -1.092 7.499 1.00 90.38 121 LYS A N 1
ATOM 860 C CA . LYS A 1 121 ? -16.936 -1.169 6.275 1.00 90.38 121 LYS A CA 1
ATOM 861 C C . LYS A 1 121 ? -16.355 -0.282 5.185 1.00 90.38 121 LYS A C 1
ATOM 863 O O . LYS A 1 121 ? -16.346 -0.684 4.026 1.00 90.38 121 LYS A O 1
ATOM 868 N N . ASP A 1 122 ? -15.820 0.863 5.594 1.00 91.88 122 ASP A N 1
ATOM 869 C CA . ASP A 1 122 ? -15.349 1.908 4.705 1.00 91.88 122 ASP A CA 1
ATOM 870 C C . ASP A 1 122 ? -13.952 2.384 5.115 1.00 91.88 122 ASP A C 1
ATOM 872 O O . ASP A 1 122 ? -13.493 2.198 6.249 1.00 91.88 122 ASP A O 1
ATOM 876 N N . GLY A 1 123 ? -13.255 3.003 4.166 1.00 94.69 123 GLY A N 1
ATOM 877 C CA . GLY A 1 123 ? -11.907 3.513 4.365 1.00 94.69 123 GLY A CA 1
ATOM 878 C C . GLY A 1 123 ? -11.590 4.667 3.429 1.00 94.69 123 GLY A C 1
ATOM 879 O O . GLY A 1 123 ? -12.005 4.656 2.276 1.00 94.69 123 GLY A O 1
ATOM 880 N N . LYS A 1 124 ? -10.834 5.658 3.903 1.00 96.62 124 LYS A N 1
ATOM 881 C CA . LYS A 1 124 ? -10.348 6.778 3.086 1.00 96.62 124 LYS A CA 1
ATOM 882 C C . LYS A 1 124 ? -8.833 6.868 3.161 1.00 96.62 124 LYS A C 1
ATOM 884 O O . LYS A 1 124 ? -8.270 6.880 4.256 1.00 96.62 124 LYS A O 1
ATOM 889 N N . SER A 1 125 ? -8.169 6.948 2.011 1.00 96.06 125 SER A N 1
ATOM 890 C CA . SER A 1 125 ? -6.709 7.062 1.956 1.00 96.06 125 SER A CA 1
ATOM 891 C C . SER A 1 125 ? -6.243 8.340 2.658 1.00 96.06 125 SER A C 1
ATOM 893 O O . SER A 1 125 ? -6.776 9.421 2.390 1.00 96.06 125 SER A O 1
ATOM 895 N N . MET A 1 126 ? -5.242 8.217 3.525 1.00 96.19 126 MET A N 1
ATOM 896 C CA . MET A 1 126 ? -4.585 9.353 4.178 1.00 96.19 126 MET A CA 1
ATOM 897 C C . MET A 1 126 ? -3.192 9.580 3.611 1.00 96.19 126 MET A C 1
ATOM 899 O O . MET A 1 126 ? -2.841 10.711 3.295 1.00 96.19 126 MET A O 1
ATOM 903 N N . ASP A 1 127 ? -2.435 8.500 3.428 1.00 97.25 127 ASP A N 1
ATOM 904 C CA . ASP A 1 127 ? -1.073 8.555 2.919 1.00 97.25 127 ASP A CA 1
ATOM 905 C C . ASP A 1 127 ? -0.906 7.581 1.765 1.00 97.25 127 ASP A C 1
ATOM 907 O O . ASP A 1 127 ? -1.309 6.415 1.850 1.00 97.25 127 ASP A O 1
ATOM 911 N N . VAL A 1 128 ? -0.308 8.087 0.690 1.00 97.56 128 VAL A N 1
ATOM 912 C CA . VAL A 1 128 ? -0.004 7.335 -0.522 1.00 97.56 128 VAL A CA 1
ATOM 913 C C . VAL A 1 128 ? 1.485 7.452 -0.795 1.00 97.56 128 VAL A C 1
ATOM 915 O O . VAL A 1 128 ? 2.041 8.547 -0.828 1.00 97.56 128 VAL A O 1
ATOM 918 N N . GLU A 1 129 ? 2.123 6.312 -0.999 1.00 97.31 129 GLU A N 1
ATOM 919 C CA . GLU A 1 129 ? 3.521 6.196 -1.376 1.00 97.31 129 GLU A CA 1
ATOM 920 C C . GLU A 1 129 ? 3.618 5.740 -2.830 1.00 97.31 129 GLU A C 1
ATOM 922 O O . GLU A 1 129 ? 2.959 4.780 -3.234 1.00 97.31 129 GLU A O 1
ATOM 927 N N . ALA A 1 130 ? 4.462 6.411 -3.610 1.00 96.19 130 ALA A N 1
ATOM 928 C CA . ALA A 1 130 ? 4.816 5.987 -4.954 1.00 96.19 130 ALA A CA 1
ATOM 929 C C . ALA A 1 130 ? 6.160 5.254 -4.913 1.00 96.19 130 ALA A C 1
ATOM 931 O O . ALA A 1 130 ? 7.150 5.795 -4.421 1.00 96.19 130 ALA A O 1
ATOM 932 N N . ALA A 1 131 ? 6.205 4.039 -5.451 1.00 94.81 131 ALA A N 1
ATOM 933 C CA . ALA A 1 131 ? 7.407 3.218 -5.483 1.00 94.81 131 ALA A CA 1
ATOM 934 C C . ALA A 1 131 ? 7.645 2.661 -6.886 1.00 94.81 131 ALA A C 1
ATOM 936 O O . ALA A 1 131 ? 6.711 2.248 -7.576 1.00 94.81 131 ALA A O 1
ATOM 937 N N . GLN A 1 132 ? 8.910 2.616 -7.298 1.00 94.06 132 GLN A N 1
ATOM 938 C CA . GLN A 1 132 ? 9.304 1.926 -8.517 1.00 94.06 132 GLN A CA 1
ATOM 939 C C . GLN A 1 132 ? 9.394 0.425 -8.230 1.00 94.06 132 GLN A C 1
ATOM 941 O O . GLN A 1 132 ? 10.165 -0.017 -7.381 1.00 94.06 132 GLN A O 1
ATOM 946 N N . VAL A 1 133 ? 8.602 -0.361 -8.948 1.00 94.44 133 VAL A N 1
ATOM 947 C CA . VAL A 1 133 ? 8.563 -1.815 -8.834 1.00 94.44 133 VAL A CA 1
ATOM 948 C C . VAL A 1 133 ? 9.101 -2.416 -10.117 1.00 94.44 133 VAL A C 1
ATOM 950 O O . VAL A 1 133 ? 8.552 -2.219 -11.201 1.00 94.44 133 VAL A O 1
ATOM 953 N N . CYS A 1 134 ? 10.196 -3.152 -9.982 1.00 95.88 134 CYS A N 1
ATOM 954 C CA . CYS A 1 134 ? 10.836 -3.857 -11.078 1.00 95.88 134 CYS A CA 1
ATOM 955 C C . CYS A 1 134 ? 10.383 -5.313 -11.127 1.00 95.88 134 CYS A C 1
ATOM 957 O O . CYS A 1 134 ? 10.140 -5.941 -10.094 1.00 95.88 134 CYS A O 1
ATOM 959 N N . SER A 1 135 ? 10.294 -5.872 -12.332 1.00 93.50 135 SER A N 1
ATOM 960 C CA . SER A 1 135 ? 10.051 -7.305 -12.491 1.00 93.50 135 SER A CA 1
ATOM 961 C C . SER A 1 135 ? 11.174 -8.114 -11.834 1.00 93.50 135 SER A C 1
ATOM 963 O O . SER A 1 135 ? 12.341 -7.714 -11.846 1.00 93.50 135 SER A O 1
ATOM 965 N N . ALA A 1 136 ? 10.845 -9.295 -11.305 1.00 94.25 136 ALA A N 1
ATOM 966 C CA . ALA A 1 136 ? 11.849 -10.175 -10.706 1.00 94.25 136 ALA A CA 1
ATOM 967 C C . ALA A 1 136 ? 12.986 -10.496 -11.692 1.00 94.25 136 ALA A C 1
ATOM 969 O O . ALA A 1 136 ? 14.153 -10.505 -11.313 1.00 94.25 136 ALA A O 1
ATOM 970 N N . ARG A 1 137 ? 12.657 -10.684 -12.979 1.00 92.69 137 ARG A N 1
ATOM 971 C CA . ARG A 1 137 ? 13.650 -10.909 -14.037 1.00 92.69 137 ARG A CA 1
ATOM 972 C C . ARG A 1 137 ? 14.617 -9.733 -14.161 1.00 92.69 137 ARG A C 1
ATOM 974 O O . ARG A 1 137 ? 15.818 -9.967 -14.195 1.00 92.69 137 ARG A O 1
ATOM 981 N N . ALA A 1 138 ? 14.106 -8.504 -14.202 1.00 94.31 138 ALA A N 1
ATOM 982 C CA . ALA A 1 138 ? 14.931 -7.303 -14.294 1.00 94.31 138 ALA A CA 1
ATOM 983 C C . ALA A 1 138 ? 15.897 -7.179 -13.111 1.00 94.31 138 ALA A C 1
ATOM 985 O O . ALA A 1 138 ? 17.082 -6.935 -13.317 1.00 94.31 138 ALA A O 1
ATOM 986 N N . LEU A 1 139 ? 15.418 -7.420 -11.888 1.00 94.81 139 LEU A N 1
ATOM 987 C CA . LEU A 1 139 ? 16.254 -7.369 -10.686 1.00 94.81 139 LEU A CA 1
ATOM 988 C C . LEU A 1 139 ? 17.344 -8.448 -10.698 1.00 94.81 139 LEU A C 1
ATOM 990 O O . LEU A 1 139 ? 18.512 -8.149 -10.465 1.00 94.81 139 LEU A O 1
ATOM 994 N N . LEU A 1 140 ? 16.979 -9.692 -11.019 1.00 95.44 140 LEU A N 1
ATOM 995 C CA . LEU A 1 140 ? 17.909 -10.824 -11.018 1.00 95.44 140 LEU A CA 1
ATOM 996 C C . LEU A 1 140 ? 18.970 -10.724 -12.117 1.00 95.44 140 LEU A C 1
ATOM 998 O O . LEU A 1 140 ? 20.100 -11.154 -11.910 1.00 95.44 140 LEU A O 1
ATOM 1002 N N . THR A 1 141 ? 18.626 -10.162 -13.280 1.00 94.62 141 THR A N 1
ATOM 1003 C CA . THR A 1 141 ? 19.586 -9.973 -14.378 1.00 94.62 141 THR A CA 1
ATOM 1004 C C . THR A 1 141 ? 20.278 -8.614 -14.353 1.00 94.62 141 THR A C 1
ATOM 1006 O O . THR A 1 141 ? 20.991 -8.312 -15.301 1.00 94.62 141 THR A O 1
ATOM 1009 N N . ASN A 1 142 ? 20.049 -7.793 -13.320 1.00 92.31 142 ASN A N 1
ATOM 1010 C CA . ASN A 1 142 ? 20.551 -6.418 -13.224 1.00 92.31 142 ASN A CA 1
ATOM 1011 C C . ASN A 1 142 ? 20.212 -5.560 -14.466 1.00 92.31 142 ASN A C 1
ATOM 1013 O O . ASN A 1 142 ? 21.040 -4.816 -14.969 1.00 92.31 142 ASN A O 1
ATOM 1017 N N . ARG A 1 143 ? 18.990 -5.717 -14.989 1.00 92.50 143 ARG A N 1
ATOM 1018 C CA . ARG A 1 143 ? 18.456 -4.988 -16.153 1.00 92.50 143 ARG A CA 1
ATOM 1019 C C . ARG A 1 143 ? 17.241 -4.162 -15.758 1.00 92.50 143 ARG A C 1
ATOM 1021 O O . ARG A 1 143 ? 16.141 -4.369 -16.264 1.00 92.50 143 ARG A O 1
ATOM 1028 N N . THR A 1 144 ? 17.409 -3.299 -14.764 1.00 91.19 144 THR A N 1
ATOM 1029 C CA . THR A 1 144 ? 16.343 -2.406 -14.271 1.00 91.19 144 THR A CA 1
ATOM 1030 C C . THR A 1 144 ? 16.118 -1.195 -15.177 1.00 91.19 144 THR A C 1
ATOM 1032 O O . THR A 1 144 ? 15.063 -0.574 -15.136 1.00 91.19 144 THR A O 1
ATOM 1035 N N . ASP A 1 145 ? 17.110 -0.883 -15.998 1.00 90.75 145 ASP A N 1
ATOM 1036 C CA . ASP A 1 145 ? 17.176 0.188 -16.990 1.00 90.75 145 ASP A CA 1
ATOM 1037 C C . ASP A 1 145 ? 16.508 -0.171 -18.331 1.00 90.75 145 ASP A C 1
ATOM 1039 O O . ASP A 1 145 ? 16.204 0.724 -19.123 1.00 90.75 145 ASP A O 1
ATOM 1043 N N . ASP A 1 146 ? 16.202 -1.453 -18.565 1.00 91.25 146 ASP A N 1
ATOM 1044 C CA . ASP A 1 146 ? 15.474 -1.899 -19.756 1.00 91.25 146 ASP A CA 1
ATOM 1045 C C . ASP A 1 146 ? 14.064 -1.258 -19.817 1.00 91.25 146 ASP A C 1
ATOM 1047 O O . ASP A 1 146 ? 13.357 -1.158 -18.804 1.00 91.25 146 ASP A O 1
ATOM 1051 N N . PRO A 1 147 ? 13.579 -0.860 -21.008 1.00 89.94 147 PRO A N 1
ATOM 1052 C CA . PRO A 1 147 ? 12.249 -0.279 -21.153 1.00 89.94 147 PRO A CA 1
ATOM 1053 C C . PRO A 1 147 ? 11.167 -1.271 -20.702 1.00 89.94 147 PRO A C 1
ATOM 1055 O O . PRO A 1 147 ? 11.062 -2.387 -21.208 1.00 89.94 147 PRO A O 1
ATOM 1058 N N . GLY A 1 148 ? 10.348 -0.858 -19.731 1.00 89.12 148 GLY A N 1
ATOM 1059 C CA . GLY A 1 148 ? 9.298 -1.694 -19.137 1.00 89.12 148 GLY A CA 1
ATOM 1060 C C . GLY A 1 148 ? 9.778 -2.672 -18.057 1.00 89.12 148 GLY A C 1
ATOM 1061 O O . GLY A 1 148 ? 8.956 -3.388 -17.485 1.00 89.12 148 GLY A O 1
ATOM 1062 N N . ALA A 1 149 ? 11.074 -2.689 -17.729 1.00 92.25 149 ALA A N 1
ATOM 1063 C CA . ALA A 1 149 ? 11.623 -3.508 -16.649 1.00 92.25 149 ALA A CA 1
ATOM 1064 C C . ALA A 1 149 ? 11.080 -3.117 -15.273 1.00 92.25 149 ALA A C 1
ATOM 1066 O O . ALA A 1 149 ? 10.888 -3.986 -14.414 1.00 92.25 149 ALA A O 1
ATOM 1067 N N . CYS A 1 150 ? 10.812 -1.823 -15.092 1.00 94.94 150 CYS A N 1
ATOM 1068 C CA . CYS A 1 150 ? 10.258 -1.247 -13.883 1.00 94.94 150 CYS A CA 1
ATOM 1069 C C . CYS A 1 150 ? 9.073 -0.334 -14.192 1.00 94.94 150 CYS A C 1
ATOM 1071 O O . CYS A 1 150 ? 9.046 0.369 -15.202 1.00 94.94 150 CYS A O 1
ATOM 1073 N N . ARG A 1 151 ? 8.095 -0.329 -13.288 1.00 92.88 151 ARG A N 1
ATOM 1074 C CA . ARG A 1 151 ? 6.896 0.510 -13.347 1.00 92.88 151 ARG A CA 1
ATOM 1075 C C . ARG A 1 151 ? 6.704 1.236 -12.028 1.00 92.88 151 ARG A C 1
ATOM 1077 O O . ARG A 1 151 ? 7.032 0.703 -10.974 1.00 92.88 151 ARG A O 1
ATOM 1084 N N . MET A 1 152 ? 6.166 2.446 -12.091 1.00 94.12 152 MET A N 1
ATOM 1085 C CA . MET A 1 152 ? 5.742 3.159 -10.891 1.00 94.12 152 MET A CA 1
ATOM 1086 C C . MET A 1 152 ? 4.409 2.595 -10.410 1.00 94.12 152 MET A C 1
ATOM 1088 O O . MET A 1 152 ? 3.460 2.481 -11.184 1.00 94.12 152 MET A O 1
ATOM 1092 N N . GLU A 1 153 ? 4.338 2.265 -9.129 1.00 95.69 153 GLU A N 1
ATOM 1093 C CA . GLU A 1 153 ? 3.123 1.823 -8.458 1.00 95.69 153 GLU A CA 1
ATOM 1094 C C . GLU A 1 153 ? 2.822 2.728 -7.269 1.00 95.69 153 GLU A C 1
ATOM 1096 O O . GLU A 1 153 ? 3.728 3.291 -6.659 1.00 95.69 153 GLU A O 1
ATOM 1101 N N . ASN A 1 154 ? 1.539 2.864 -6.946 1.00 97.69 154 ASN A N 1
ATOM 1102 C CA . ASN A 1 154 ? 1.077 3.653 -5.812 1.00 97.69 154 ASN A CA 1
ATOM 1103 C C . ASN A 1 154 ? 0.537 2.716 -4.736 1.00 97.69 154 ASN A C 1
ATOM 1105 O O . ASN A 1 154 ? -0.103 1.711 -5.049 1.00 97.69 154 ASN A O 1
ATOM 1109 N N . TYR A 1 155 ? 0.780 3.056 -3.478 1.00 97.88 155 TYR A N 1
ATOM 1110 C CA . TYR A 1 155 ? 0.398 2.259 -2.325 1.00 97.88 155 TYR A CA 1
ATOM 1111 C C . TYR A 1 155 ? -0.216 3.147 -1.257 1.00 97.88 155 TYR A C 1
ATOM 1113 O O . TYR A 1 155 ? 0.392 4.131 -0.859 1.00 97.88 155 TYR A O 1
ATOM 1121 N N . VAL A 1 156 ? -1.375 2.775 -0.728 1.00 98.12 156 VAL A N 1
ATOM 1122 C CA . VAL A 1 156 ? -1.896 3.386 0.496 1.00 98.12 156 VAL A CA 1
ATOM 1123 C C . VAL A 1 156 ? -1.133 2.813 1.682 1.00 98.12 156 VAL A C 1
ATOM 1125 O O . VAL A 1 156 ? -1.136 1.594 1.890 1.00 98.12 156 VAL A O 1
ATOM 1128 N N . THR A 1 157 ? -0.490 3.687 2.457 1.00 98.00 157 THR A N 1
ATOM 1129 C CA . THR A 1 157 ? 0.274 3.302 3.653 1.00 98.00 157 THR A CA 1
ATOM 1130 C C . THR A 1 157 ? -0.471 3.588 4.953 1.00 98.00 157 THR A C 1
ATOM 1132 O O . THR A 1 157 ? -0.294 2.876 5.945 1.00 98.00 157 THR A O 1
ATOM 1135 N N . ARG A 1 158 ? -1.376 4.574 4.940 1.00 97.44 158 ARG A N 1
ATOM 1136 C CA . ARG A 1 158 ? -2.333 4.835 6.022 1.00 97.44 158 ARG A CA 1
ATOM 1137 C C . ARG A 1 158 ? -3.710 5.187 5.473 1.00 97.44 158 ARG A C 1
ATOM 1139 O O . ARG A 1 158 ? -3.824 5.893 4.468 1.00 97.44 158 ARG A O 1
ATOM 1146 N N . ALA A 1 159 ? -4.753 4.729 6.156 1.00 97.62 159 ALA A N 1
ATOM 1147 C CA . ALA A 1 159 ? -6.139 5.051 5.841 1.00 97.62 159 ALA A CA 1
ATOM 1148 C C . ALA A 1 159 ? -6.950 5.317 7.111 1.00 97.62 159 ALA A C 1
ATOM 1150 O O . ALA A 1 159 ? -6.708 4.706 8.148 1.00 97.62 159 ALA A O 1
ATOM 1151 N N . MET A 1 160 ? -7.938 6.200 7.008 1.00 96.00 160 MET A N 1
ATOM 1152 C CA . MET A 1 160 ? -8.952 6.400 8.037 1.00 96.00 160 MET A CA 1
ATOM 1153 C C . MET A 1 160 ? -10.085 5.400 7.809 1.00 96.00 160 MET A C 1
ATOM 1155 O O . MET A 1 160 ? -10.682 5.417 6.735 1.00 96.00 160 MET A O 1
ATOM 1159 N N . CYS A 1 161 ? -10.378 4.549 8.788 1.00 96.00 161 CYS A N 1
ATOM 1160 C CA . CYS A 1 161 ? -11.335 3.448 8.672 1.00 96.00 161 CYS A CA 1
ATOM 1161 C C . CYS A 1 161 ? -12.572 3.670 9.541 1.00 96.00 161 CYS A C 1
ATOM 1163 O O . CYS A 1 161 ? -12.420 4.083 10.690 1.00 96.00 161 CYS A O 1
ATOM 1165 N N . GLN A 1 162 ? -13.766 3.363 9.021 1.00 90.62 162 GLN A N 1
ATOM 1166 C CA . GLN A 1 162 ? -15.058 3.584 9.694 1.00 90.62 162 GLN A CA 1
ATOM 1167 C C . GLN A 1 162 ? -16.077 2.449 9.464 1.00 90.62 162 GLN A C 1
ATOM 1169 O O . GLN A 1 162 ? -15.992 1.702 8.461 1.00 90.62 162 GLN A O 1
#

pLDDT: mean 74.4, std 19.74, range [38.56, 98.12]

Solvent-accessible surface area (backbone atoms only — not comparable to full-atom values): 10454 Å² total; per-residue (Å²): 141,86,87,84,90,79,83,89,77,84,79,80,79,75,83,76,86,77,76,84,81,73,84,74,78,78,84,78,78,82,78,81,79,82,80,79,79,86,80,86,86,77,88,72,74,75,80,74,80,80,73,93,73,99,81,74,82,72,72,89,71,70,51,73,64,54,52,51,47,50,51,49,48,52,51,45,57,66,52,73,73,47,93,76,67,70,62,66,37,79,46,75,56,80,25,64,23,50,72,41,99,86,71,48,68,36,39,51,66,15,11,25,49,58,18,41,80,70,74,29,82,37,30,41,57,72,37,76,47,78,45,80,49,58,42,72,64,18,62,75,68,72,37,60,84,46,92,80,22,44,45,80,45,43,25,24,39,27,19,44,18,64

Secondary structure (DSSP, 8-state):
-------------PPPPPPP---PPP-PPPPPPPPPPP----SSSGGGSS------PPP----HHHHHHHHHHHHHHHHHT-SS----EEEEEEEE-PBPTTSSB-HHHHHHHHHHTTT-S-EEEEEEEEEEEE-HHHHHTT--SSTTSEEEEEEEEEEEE-